Protein AF-A0A1V5YHX3-F1 (afdb_monomer_lite)

Radius of gyration: 16.82 Å; chains: 1; bounding box: 40×38×46 Å

pLDDT: mean 88.73, std 10.23, range [59.72, 98.69]

Foldseek 3Di:
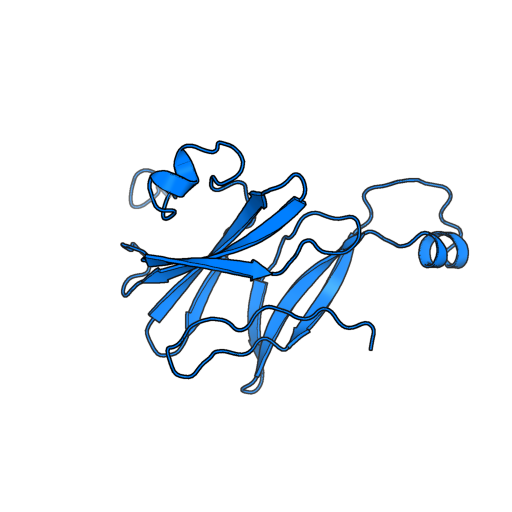DDDDPDDDDADFQDDPVQVVPVQRGFDAQWEWDDDPQKIKTKGWGQPPNAIFIWIWIANDPVDPTHTDGTQEGHAAQDHWHWYWDDDPNWIKTKTKYWQDPVNCVVVVNPDDDDDIDIDMDTWDADPVRHTHRDDDDDD

Secondary structure (DSSP, 8-state):
----SS-------S-HHHHTSGGGS--EEEEEEEETTEEEEEEEEEETTEEEEEEEEESSTT--EEEEEEEEPPPTTS----EEEEETTEEEEEEEEEPPHHHHHHTT----S--EEEEEEEE-B-TTSPBPPP-----

Structure (mmCIF, N/CA/C/O backbone):
data_AF-A0A1V5YHX3-F1
#
_entry.id   AF-A0A1V5YHX3-F1
#
loop_
_atom_site.group_PDB
_atom_site.id
_atom_site.type_symbol
_atom_site.label_atom_id
_atom_site.label_alt_id
_atom_site.label_comp_id
_atom_site.label_asym_id
_atom_site.label_entity_id
_atom_site.label_seq_id
_atom_site.pdbx_PDB_ins_code
_atom_site.Cartn_x
_atom_site.Cartn_y
_atom_site.Cartn_z
_atom_site.occupancy
_atom_site.B_iso_or_equiv
_atom_site.auth_seq_id
_atom_site.auth_comp_id
_atom_site.auth_asym_id
_atom_site.auth_atom_id
_atom_site.pdbx_PDB_model_num
ATOM 1 N N . MET A 1 1 ? -26.436 21.967 -6.948 1.00 69.75 1 MET A N 1
ATOM 2 C CA . MET A 1 1 ? -24.981 22.021 -6.697 1.00 69.75 1 MET A CA 1
ATOM 3 C C . MET A 1 1 ? -24.664 20.818 -5.828 1.00 69.75 1 MET A C 1
ATOM 5 O O . MET A 1 1 ? -25.369 20.633 -4.848 1.00 69.75 1 MET A O 1
ATOM 9 N N . VAL A 1 2 ? -23.742 19.946 -6.238 1.00 85.75 2 VAL A N 1
ATOM 10 C CA . VAL A 1 2 ? -23.305 18.823 -5.394 1.00 85.75 2 VAL A CA 1
ATOM 11 C C . VAL A 1 2 ? -22.119 19.328 -4.588 1.00 85.75 2 VAL A C 1
ATOM 13 O O . VAL A 1 2 ? -21.137 19.776 -5.175 1.00 85.75 2 VAL A O 1
ATOM 16 N N . GLU A 1 3 ? -22.242 19.313 -3.268 1.00 89.31 3 GLU A N 1
ATOM 17 C CA . GLU A 1 3 ? -21.160 19.648 -2.347 1.00 89.31 3 GLU A CA 1
ATOM 18 C C . GLU A 1 3 ? -20.708 18.402 -1.586 1.00 89.31 3 GLU A C 1
ATOM 20 O O . GLU A 1 3 ? -21.417 17.394 -1.525 1.00 89.31 3 GLU A O 1
ATOM 25 N N . LEU A 1 4 ? -19.498 18.456 -1.033 1.00 89.62 4 LEU A N 1
ATOM 26 C CA . LEU A 1 4 ? -19.030 17.410 -0.134 1.00 89.62 4 LEU A CA 1
ATOM 27 C C . LEU A 1 4 ? -19.831 17.477 1.169 1.00 89.62 4 LEU A C 1
ATOM 29 O O . LEU A 1 4 ? -20.072 18.561 1.692 1.00 89.62 4 LEU A O 1
ATOM 33 N N . ALA A 1 5 ? -20.171 16.313 1.726 1.00 88.81 5 ALA A N 1
ATOM 34 C CA . ALA A 1 5 ? -20.860 16.222 3.016 1.00 88.81 5 ALA A CA 1
ATOM 35 C C . ALA A 1 5 ? -20.042 16.816 4.182 1.00 88.81 5 ALA A C 1
ATOM 37 O O . ALA A 1 5 ? -20.589 17.112 5.240 1.00 88.81 5 ALA A O 1
ATOM 38 N N . GLU A 1 6 ? -18.731 16.988 3.997 1.00 90.38 6 GLU A N 1
ATOM 39 C CA . GLU A 1 6 ? -17.833 17.616 4.957 1.00 90.38 6 GLU A CA 1
ATOM 40 C C . GLU A 1 6 ? -16.586 18.195 4.278 1.00 90.38 6 GLU A C 1
ATOM 42 O O . GLU A 1 6 ? -16.285 17.913 3.115 1.00 90.38 6 GLU A O 1
ATOM 47 N N . ARG A 1 7 ? -15.817 18.991 5.028 1.00 90.88 7 ARG A N 1
ATOM 48 C CA . ARG A 1 7 ? -14.501 19.455 4.577 1.00 90.88 7 ARG A CA 1
ATOM 49 C C . ARG A 1 7 ? -13.518 18.277 4.508 1.00 90.88 7 ARG A C 1
ATOM 51 O O . ARG A 1 7 ? -13.501 17.472 5.440 1.00 90.88 7 ARG A O 1
ATOM 58 N N . PRO A 1 8 ? -12.648 18.210 3.483 1.00 86.69 8 PRO A N 1
ATOM 59 C CA . PRO A 1 8 ? -11.576 17.224 3.435 1.00 86.69 8 PRO A CA 1
ATOM 60 C C . PRO A 1 8 ? -10.714 17.266 4.698 1.00 86.69 8 PRO A C 1
ATOM 62 O O . PRO A 1 8 ? -10.335 18.340 5.174 1.00 86.69 8 PRO A O 1
ATOM 65 N N . ARG A 1 9 ? -10.395 16.087 5.232 1.00 80.31 9 ARG A N 1
ATOM 66 C CA . ARG A 1 9 ? -9.536 15.920 6.407 1.00 80.31 9 ARG A CA 1
ATOM 67 C C . ARG A 1 9 ? -8.169 15.381 5.978 1.00 80.31 9 ARG A C 1
ATOM 69 O O . ARG A 1 9 ? -8.119 14.543 5.078 1.00 80.31 9 ARG A O 1
ATOM 76 N N . PRO A 1 10 ? -7.064 15.823 6.602 1.00 76.69 10 PRO A N 1
ATOM 77 C CA . PRO A 1 10 ? -5.765 15.222 6.350 1.00 76.69 10 PRO A CA 1
ATOM 78 C C . PRO A 1 10 ? -5.774 13.764 6.816 1.00 76.69 10 PRO A C 1
ATOM 80 O O . PRO A 1 10 ? -6.222 13.451 7.921 1.00 76.69 10 PRO A O 1
ATOM 83 N N . ILE A 1 11 ? -5.264 12.880 5.967 1.00 72.62 11 ILE A N 1
ATOM 84 C CA . ILE A 1 11 ? -5.085 11.468 6.286 1.00 72.62 11 ILE A CA 1
ATOM 85 C C . ILE A 1 11 ? -3.700 11.297 6.897 1.00 72.62 11 ILE A C 1
ATOM 87 O O . ILE A 1 11 ? -2.692 11.509 6.226 1.00 72.62 11 ILE A O 1
ATOM 91 N N . ASP A 1 12 ? -3.647 10.930 8.177 1.00 72.50 12 ASP A N 1
ATOM 92 C CA . ASP A 1 12 ? -2.385 10.890 8.913 1.00 72.50 12 ASP A CA 1
ATOM 93 C C . ASP A 1 12 ? -2.427 9.900 10.092 1.00 72.50 12 ASP A C 1
ATOM 95 O O . ASP A 1 12 ? -2.438 10.280 11.267 1.00 72.50 12 ASP A O 1
ATOM 99 N N . TYR A 1 13 ? -2.496 8.608 9.761 1.00 78.56 13 TYR A N 1
ATOM 100 C CA . TYR A 1 13 ? -2.690 7.518 10.731 1.00 78.56 13 TYR A CA 1
ATOM 101 C C . TYR A 1 13 ? -1.396 6.937 11.312 1.00 78.56 13 TYR A C 1
ATOM 103 O O . TYR A 1 13 ? -1.446 6.207 12.297 1.00 78.56 13 TYR A O 1
ATOM 111 N N . ALA A 1 14 ? -0.236 7.255 10.735 1.00 77.00 14 ALA A N 1
ATOM 112 C CA . ALA A 1 14 ? 1.055 6.835 11.275 1.00 77.00 14 ALA A CA 1
ATOM 113 C C . ALA A 1 14 ? 1.259 7.355 12.718 1.00 77.00 14 ALA A C 1
ATOM 115 O O . ALA A 1 14 ? 0.751 8.420 13.056 1.00 77.00 14 ALA A O 1
ATOM 116 N N . PRO A 1 15 ? 2.008 6.677 13.602 1.00 75.62 15 PRO A N 1
ATOM 117 C CA . PRO A 1 15 ? 2.295 7.209 14.936 1.00 75.62 15 PRO A CA 1
ATOM 118 C C . PRO A 1 15 ? 3.256 8.419 14.877 1.00 75.62 15 PRO A C 1
ATOM 120 O O . PRO A 1 15 ? 4.027 8.551 13.924 1.00 75.62 15 PRO A O 1
ATOM 123 N N . PRO A 1 16 ? 3.290 9.307 15.894 1.00 78.19 16 PRO A N 1
ATOM 124 C CA . PRO A 1 16 ? 4.152 10.497 15.883 1.00 78.19 16 PRO A CA 1
ATOM 125 C C . PRO A 1 16 ? 5.643 10.216 15.643 1.00 78.19 16 PRO A C 1
ATOM 127 O O . PRO A 1 16 ? 6.323 11.033 15.026 1.00 78.19 16 PRO A O 1
ATOM 130 N N . SER A 1 17 ? 6.155 9.070 16.103 1.00 73.88 17 SER A N 1
ATOM 131 C CA . SER A 1 17 ? 7.537 8.629 15.858 1.00 73.88 17 SER A CA 1
ATOM 132 C C . SER A 1 17 ? 7.847 8.465 14.369 1.00 73.88 17 SER A C 1
ATOM 134 O O . SER A 1 17 ? 8.930 8.841 13.934 1.00 73.88 17 SER A O 1
ATOM 136 N N . VAL A 1 18 ? 6.877 7.978 13.596 1.00 71.06 18 VAL A N 1
ATOM 137 C CA . VAL A 1 18 ? 6.945 7.809 12.141 1.00 71.06 18 VAL A CA 1
ATOM 138 C C . VAL A 1 18 ? 6.815 9.172 11.451 1.00 71.06 18 VAL A C 1
ATOM 140 O O . VAL A 1 18 ? 7.641 9.523 10.621 1.00 71.06 18 VAL A O 1
ATOM 143 N N . LYS A 1 19 ? 5.871 10.027 11.869 1.00 68.50 19 LYS A N 1
ATOM 144 C CA . LYS A 1 19 ? 5.630 11.348 11.240 1.00 68.50 19 LYS A CA 1
ATOM 145 C C . LYS A 1 19 ? 6.768 12.368 11.377 1.00 68.50 19 LYS A C 1
ATOM 147 O O . LYS A 1 19 ? 6.815 13.338 10.603 1.00 68.50 19 LYS A O 1
ATOM 152 N N . LYS A 1 20 ? 7.624 12.216 12.400 1.00 69.56 20 LYS A N 1
ATOM 153 C CA . LYS A 1 20 ? 8.836 13.041 12.587 1.00 69.56 20 LYS A CA 1
ATOM 154 C C . LYS A 1 20 ? 9.772 12.914 11.390 1.00 69.56 20 LYS A C 1
ATOM 156 O O . LYS A 1 20 ? 10.424 13.886 11.019 1.00 69.56 20 LYS A O 1
ATOM 161 N N . ASP A 1 21 ? 9.773 11.743 10.771 1.00 68.56 21 ASP A N 1
ATOM 162 C CA . ASP A 1 21 ? 10.423 11.504 9.504 1.00 68.56 21 ASP A CA 1
ATOM 163 C C . ASP A 1 21 ? 9.475 11.918 8.367 1.00 68.56 21 ASP A C 1
ATOM 165 O O . ASP A 1 21 ? 8.430 11.305 8.137 1.00 68.56 21 ASP A O 1
ATOM 169 N N . LYS A 1 22 ? 9.813 13.001 7.654 1.00 63.47 22 LYS A N 1
ATOM 170 C CA . LYS A 1 22 ? 9.001 13.493 6.523 1.00 63.47 22 LYS A CA 1
ATOM 171 C C . LYS A 1 22 ? 8.822 12.427 5.440 1.00 63.47 22 LYS A C 1
ATOM 173 O O . LYS A 1 22 ? 7.836 12.484 4.713 1.00 63.47 22 LYS A O 1
ATOM 178 N N . THR A 1 23 ? 9.754 11.478 5.367 1.00 59.72 23 THR A N 1
ATOM 179 C CA . THR A 1 23 ? 9.764 10.372 4.410 1.00 59.72 23 THR A CA 1
ATOM 180 C C . THR A 1 23 ? 8.755 9.278 4.773 1.00 59.72 23 THR A C 1
ATOM 182 O O . THR A 1 23 ? 8.514 8.386 3.976 1.00 59.72 23 THR A O 1
ATOM 185 N N . GLN A 1 24 ? 8.115 9.356 5.948 1.00 65.75 24 GLN A N 1
ATOM 186 C CA . GLN A 1 24 ? 7.130 8.371 6.393 1.00 65.75 24 GLN A CA 1
ATOM 187 C C . GLN A 1 24 ? 5.699 8.934 6.518 1.00 65.75 24 GLN A C 1
ATOM 189 O O . GLN A 1 24 ? 4.864 8.359 7.224 1.00 65.75 24 GLN A O 1
ATOM 194 N N . ARG A 1 25 ? 5.370 10.012 5.800 1.00 73.38 25 ARG A N 1
ATOM 195 C CA . ARG A 1 25 ? 4.013 10.590 5.744 1.00 73.38 25 ARG A CA 1
ATOM 196 C C . ARG A 1 25 ? 3.188 10.008 4.599 1.00 73.38 25 ARG A C 1
ATOM 198 O O . ARG A 1 25 ? 3.729 9.474 3.643 1.00 73.38 25 ARG A O 1
ATOM 205 N N . PHE A 1 26 ? 1.866 10.143 4.670 1.00 83.62 26 PHE A N 1
ATOM 206 C CA . PHE A 1 26 ? 1.026 9.872 3.501 1.00 83.62 26 PHE A CA 1
ATOM 207 C C . PHE A 1 26 ? 1.559 10.633 2.271 1.00 83.62 26 PHE A C 1
ATOM 209 O O . PHE A 1 26 ? 1.786 11.842 2.362 1.00 83.62 26 PHE A O 1
ATOM 216 N N . LEU A 1 27 ? 1.757 9.921 1.155 1.00 86.75 27 LEU A N 1
ATOM 217 C CA . LEU A 1 27 ? 2.193 10.498 -0.116 1.00 86.75 27 LEU A CA 1
ATOM 218 C C . LEU A 1 27 ? 1.058 10.462 -1.148 1.00 86.75 27 LEU A C 1
ATOM 220 O O . LEU A 1 27 ? 0.573 11.512 -1.556 1.00 86.75 27 LEU A O 1
ATOM 224 N N . GLU A 1 28 ? 0.629 9.264 -1.554 1.00 91.12 28 GLU A N 1
ATOM 225 C CA . GLU A 1 28 ? -0.387 9.058 -2.597 1.00 91.12 28 GLU A CA 1
ATOM 226 C C . GLU A 1 28 ? -1.007 7.645 -2.531 1.00 91.12 28 GLU A C 1
ATOM 228 O O . GLU A 1 28 ? -0.830 6.925 -1.545 1.00 91.12 28 GLU A O 1
ATOM 233 N N . ALA A 1 29 ? -1.729 7.247 -3.588 1.00 94.50 29 ALA A N 1
ATOM 234 C CA . ALA A 1 29 ? -2.271 5.898 -3.789 1.00 94.50 29 ALA A CA 1
ATOM 235 C C . ALA A 1 29 ? -3.234 5.417 -2.687 1.00 94.50 29 ALA A C 1
ATOM 237 O O . ALA A 1 29 ? -3.192 4.264 -2.260 1.00 94.50 29 ALA A O 1
ATOM 238 N N . SER A 1 30 ? -4.108 6.308 -2.211 1.00 94.50 30 SER A N 1
ATOM 239 C CA . SER A 1 30 ? -5.172 5.965 -1.265 1.00 94.50 30 SER A CA 1
ATOM 240 C C . SER A 1 30 ? -6.042 4.822 -1.786 1.00 94.50 30 SER A C 1
ATOM 242 O O . SER A 1 30 ? -6.666 4.944 -2.840 1.00 94.50 30 SER A O 1
ATOM 244 N N . TYR A 1 31 ? -6.162 3.754 -1.002 1.00 97.38 31 TYR A N 1
ATOM 245 C CA . TYR A 1 31 ? -7.071 2.656 -1.294 1.00 97.38 31 TYR A CA 1
ATOM 246 C C . TYR A 1 31 ? -7.734 2.133 -0.020 1.00 97.38 31 TYR A C 1
ATOM 248 O O . TYR A 1 31 ? -7.056 1.784 0.950 1.00 97.38 31 TYR A O 1
ATOM 256 N N . MET A 1 32 ? -9.065 2.063 -0.037 1.00 97.50 32 MET A N 1
ATOM 257 C CA . MET A 1 32 ? -9.878 1.520 1.048 1.00 97.50 32 MET A CA 1
ATOM 258 C C . MET A 1 32 ? -10.468 0.179 0.622 1.00 97.50 32 MET A C 1
ATOM 260 O O . MET A 1 32 ? -11.105 0.097 -0.426 1.00 97.50 32 MET A O 1
ATOM 264 N N . HIS A 1 33 ? -10.327 -0.844 1.460 1.00 98.44 33 HIS A N 1
ATOM 265 C CA . HIS A 1 33 ? -11.091 -2.085 1.327 1.00 98.44 33 HIS A CA 1
ATOM 266 C C . HIS A 1 33 ? -11.637 -2.532 2.683 1.00 98.44 33 HIS A C 1
ATOM 268 O O . HIS A 1 33 ? -11.233 -2.029 3.733 1.00 98.44 33 HIS A O 1
ATOM 274 N N . LYS A 1 34 ? -12.591 -3.464 2.657 1.00 98.38 34 LYS A N 1
ATOM 275 C CA . LYS A 1 34 ? -13.186 -4.045 3.859 1.00 98.38 34 LYS A CA 1
ATOM 276 C C . LYS A 1 34 ? -12.872 -5.534 3.905 1.00 98.38 34 LYS A C 1
ATOM 278 O O . LYS A 1 34 ? -13.169 -6.238 2.947 1.00 98.38 34 LYS A O 1
ATOM 283 N N . TYR A 1 35 ? -12.318 -6.001 5.018 1.00 98.44 35 TYR A N 1
ATOM 284 C CA . TYR A 1 35 ? -12.018 -7.412 5.257 1.00 98.44 35 TYR A CA 1
ATOM 285 C C . TYR A 1 35 ? -12.464 -7.789 6.671 1.00 98.44 35 TYR A C 1
ATOM 287 O O . TYR A 1 35 ? -12.230 -7.045 7.621 1.00 98.44 35 TYR A O 1
ATOM 295 N N . ASN A 1 36 ? -13.187 -8.905 6.793 1.00 97.12 36 ASN A N 1
ATOM 296 C CA . ASN A 1 36 ? -13.729 -9.423 8.055 1.00 97.12 36 ASN A CA 1
ATOM 297 C C . ASN A 1 36 ? -14.387 -8.351 8.960 1.00 97.12 36 ASN A C 1
ATOM 299 O O . ASN A 1 36 ? -14.103 -8.229 10.149 1.00 97.12 36 ASN A O 1
ATOM 303 N N . GLY A 1 37 ? -15.231 -7.499 8.367 1.00 97.75 37 GLY A N 1
ATOM 304 C CA . GLY A 1 37 ? -15.944 -6.439 9.088 1.00 97.75 37 GLY A CA 1
ATOM 305 C C . GLY A 1 37 ? -15.141 -5.160 9.369 1.00 97.75 37 GLY A C 1
ATOM 306 O O . GLY A 1 37 ? -15.764 -4.136 9.645 1.00 97.75 37 GLY A O 1
ATOM 307 N N . LYS A 1 38 ? -13.811 -5.176 9.224 1.00 98.50 38 LYS A N 1
ATOM 308 C CA . LYS A 1 38 ? -12.910 -4.037 9.466 1.00 98.50 38 LYS A CA 1
ATOM 309 C C . LYS A 1 38 ? -12.576 -3.286 8.176 1.00 98.50 38 LYS A C 1
ATOM 311 O O . LYS A 1 38 ? -12.604 -3.857 7.086 1.00 98.50 38 LYS A O 1
ATOM 316 N N . TYR A 1 39 ? -12.239 -2.007 8.306 1.00 98.44 39 TYR A N 1
ATOM 317 C CA . TYR A 1 39 ? -11.810 -1.139 7.210 1.00 98.44 39 TYR A CA 1
ATOM 318 C C . TYR A 1 39 ? -10.289 -1.045 7.173 1.00 98.44 39 TYR A C 1
ATOM 320 O O . TYR A 1 39 ? -9.654 -0.779 8.191 1.00 98.44 39 TYR A O 1
ATOM 328 N N . TYR A 1 40 ? -9.722 -1.221 5.988 1.00 98.19 40 TYR A N 1
ATOM 329 C CA . TYR A 1 40 ? -8.291 -1.199 5.740 1.00 98.19 40 TYR A CA 1
ATOM 330 C C . TYR A 1 40 ? -7.983 -0.044 4.806 1.00 98.19 40 TYR A C 1
ATOM 332 O O . TYR A 1 40 ? -8.331 -0.070 3.622 1.00 98.19 40 TYR A O 1
ATOM 340 N N . TYR A 1 41 ? -7.311 0.962 5.348 1.00 96.06 41 TYR A N 1
ATOM 341 C CA . TYR A 1 41 ? -6.817 2.084 4.578 1.00 96.06 41 TYR A CA 1
ATOM 342 C C . TYR A 1 41 ? -5.349 1.854 4.239 1.00 96.06 41 TYR A C 1
ATOM 344 O O . TYR A 1 41 ? -4.505 1.768 5.130 1.00 96.06 41 TYR A O 1
ATOM 352 N N . SER A 1 42 ? -5.048 1.768 2.950 1.00 95.88 42 SER A N 1
ATOM 353 C CA . SER A 1 42 ? -3.703 1.540 2.426 1.00 95.88 42 SER A CA 1
ATOM 354 C C . SER A 1 42 ? -3.267 2.685 1.521 1.00 95.88 42 SER A C 1
ATOM 356 O O . SER A 1 42 ? -4.101 3.365 0.924 1.00 95.88 42 SER A O 1
ATOM 358 N N . TYR A 1 43 ? -1.965 2.943 1.486 1.00 93.50 43 TYR A N 1
ATOM 359 C CA . TYR A 1 43 ? -1.386 4.096 0.808 1.00 93.50 43 TYR A CA 1
ATOM 360 C C . TYR A 1 43 ? 0.101 3.882 0.527 1.00 93.50 43 TYR A C 1
ATOM 362 O O . TYR A 1 43 ? 0.736 3.003 1.114 1.00 93.50 43 TYR A O 1
ATOM 370 N N . THR A 1 44 ? 0.665 4.734 -0.321 1.00 91.88 44 THR A N 1
ATOM 371 C CA . THR A 1 44 ? 2.100 4.746 -0.608 1.00 91.88 44 THR A CA 1
ATOM 372 C C . THR A 1 44 ? 2.809 5.815 0.198 1.00 91.88 44 THR A C 1
ATOM 374 O O . THR A 1 44 ? 2.273 6.889 0.483 1.00 91.88 44 THR A O 1
ATOM 377 N N . ASN A 1 45 ? 4.041 5.499 0.565 1.00 85.56 45 ASN A N 1
ATOM 378 C CA . ASN A 1 45 ? 4.934 6.339 1.338 1.00 85.56 45 ASN A CA 1
ATOM 379 C C . ASN A 1 45 ? 6.372 6.152 0.832 1.00 85.56 45 ASN A C 1
ATOM 381 O O . ASN A 1 45 ? 6.649 5.171 0.143 1.00 85.56 45 ASN A O 1
ATOM 385 N N . TYR A 1 46 ? 7.288 7.058 1.169 1.00 79.50 46 TYR A N 1
ATOM 386 C CA . TYR A 1 46 ? 8.652 7.067 0.632 1.00 79.50 46 TYR A CA 1
ATOM 387 C C . TYR A 1 46 ? 9.697 6.793 1.717 1.00 79.50 46 TYR A C 1
ATOM 389 O O . TYR A 1 46 ? 10.412 7.694 2.121 1.00 79.50 46 TYR A O 1
ATOM 397 N N . LYS A 1 47 ? 9.812 5.564 2.220 1.00 70.50 47 LYS A N 1
ATOM 398 C CA . LYS A 1 47 ? 10.733 5.245 3.325 1.00 70.50 47 LYS A CA 1
ATOM 399 C C . LYS A 1 47 ? 12.085 4.762 2.791 1.00 70.50 47 LYS A C 1
ATOM 401 O O . LYS A 1 47 ? 12.121 3.965 1.867 1.00 70.50 47 LYS A O 1
ATOM 406 N N . ASN A 1 48 ? 13.198 5.183 3.402 1.00 67.31 48 ASN A N 1
ATOM 407 C CA . ASN A 1 48 ? 14.560 4.741 3.037 1.00 67.31 48 ASN A CA 1
ATOM 408 C C . ASN A 1 48 ? 14.931 4.951 1.551 1.00 67.31 48 ASN A C 1
ATOM 410 O O . ASN A 1 48 ? 15.685 4.167 0.989 1.00 67.31 48 ASN A O 1
ATOM 414 N N . ASN A 1 49 ? 14.423 6.014 0.925 1.00 66.06 49 ASN A N 1
ATOM 415 C CA . ASN A 1 49 ? 14.539 6.270 -0.515 1.00 66.06 49 ASN A CA 1
ATOM 416 C C . ASN A 1 49 ? 13.799 5.281 -1.438 1.00 66.06 49 ASN A C 1
ATOM 418 O O . ASN A 1 49 ? 14.106 5.196 -2.625 1.00 66.06 49 ASN A 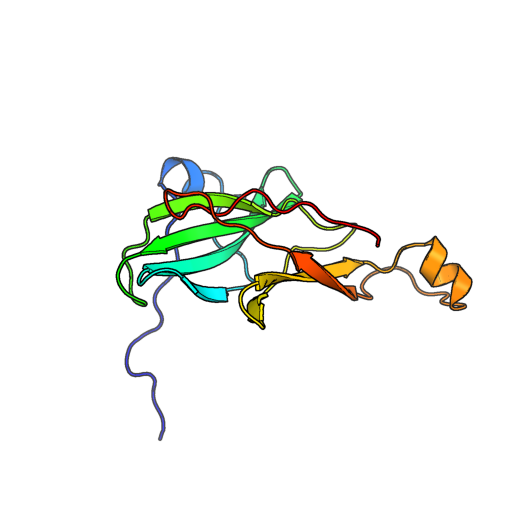O 1
ATOM 422 N N . GLU A 1 50 ? 12.799 4.567 -0.919 1.00 77.81 50 GLU A N 1
ATOM 423 C CA . GLU A 1 50 ? 11.987 3.620 -1.682 1.00 77.81 50 GLU A CA 1
ATOM 424 C C . GLU A 1 50 ? 10.483 3.859 -1.473 1.00 77.81 50 GLU A C 1
ATOM 426 O O . GLU A 1 50 ? 10.019 4.158 -0.369 1.00 77.81 50 GLU A O 1
ATOM 431 N N . HIS A 1 51 ? 9.692 3.699 -2.536 1.00 82.12 51 HIS A N 1
ATOM 432 C CA . HIS A 1 51 ? 8.235 3.827 -2.479 1.00 82.12 51 HIS A CA 1
ATOM 433 C C . HIS A 1 51 ? 7.592 2.514 -2.027 1.00 82.12 51 HIS A C 1
ATOM 435 O O . HIS A 1 51 ? 7.470 1.585 -2.816 1.00 82.12 51 HIS A O 1
ATOM 441 N N . GLN A 1 52 ? 7.142 2.440 -0.779 1.00 90.19 52 GLN A N 1
ATOM 442 C CA . GLN A 1 52 ? 6.565 1.229 -0.185 1.00 90.19 52 GLN A CA 1
ATOM 443 C C . GLN A 1 52 ? 5.076 1.419 0.134 1.00 90.19 52 GLN A C 1
ATOM 445 O O . GLN A 1 52 ? 4.612 2.541 0.363 1.00 90.19 52 GLN A O 1
ATOM 450 N N . GLY A 1 53 ? 4.333 0.312 0.178 1.00 93.75 53 GLY A N 1
ATOM 451 C CA . GLY A 1 53 ? 2.927 0.284 0.572 1.00 93.75 53 GLY A CA 1
ATOM 452 C C . GLY A 1 53 ? 2.759 0.120 2.080 1.00 93.75 53 GLY A C 1
ATOM 453 O O . GLY A 1 53 ? 3.299 -0.812 2.676 1.00 93.75 53 GLY A O 1
ATOM 454 N N . PHE A 1 54 ? 1.972 1.005 2.687 1.00 93.56 54 PHE A N 1
ATOM 455 C CA . PHE A 1 54 ? 1.629 1.017 4.108 1.00 93.56 54 PHE A CA 1
ATO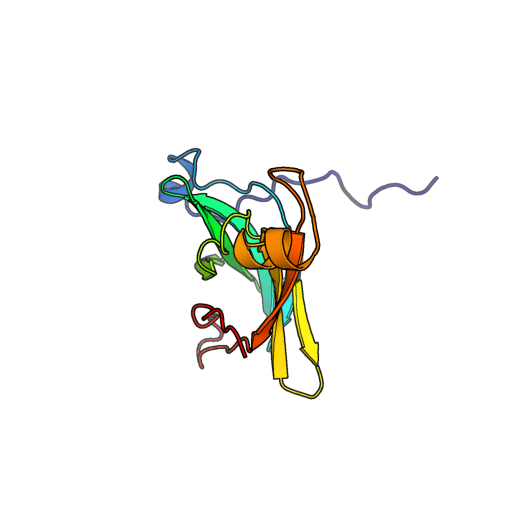M 456 C C . PHE A 1 54 ? 0.125 0.893 4.306 1.00 93.56 54 PHE A C 1
ATOM 458 O O . PHE A 1 54 ? -0.657 1.217 3.410 1.00 93.56 54 PHE A O 1
ATOM 465 N N . TYR A 1 55 ? -0.289 0.450 5.491 1.00 95.38 55 TYR A N 1
ATOM 466 C CA . TYR A 1 55 ? -1.706 0.321 5.802 1.00 95.38 55 TYR A CA 1
ATOM 467 C C . TYR A 1 55 ? -2.040 0.531 7.280 1.00 95.38 55 TYR A C 1
ATOM 469 O O . TYR A 1 55 ? -1.181 0.507 8.168 1.00 95.38 55 TYR A O 1
ATOM 477 N N . ALA A 1 56 ? -3.324 0.769 7.524 1.00 94.94 56 ALA A N 1
ATOM 478 C CA . ALA A 1 56 ? -3.914 0.939 8.838 1.00 94.94 56 ALA A CA 1
ATOM 479 C C . ALA A 1 56 ? -5.321 0.316 8.874 1.00 94.94 56 ALA A C 1
ATOM 481 O O . ALA A 1 56 ? -6.008 0.279 7.850 1.00 94.94 56 ALA A O 1
ATOM 482 N N . ILE A 1 57 ? -5.746 -0.161 10.045 1.00 97.38 57 ILE A N 1
ATOM 483 C CA . ILE A 1 57 ? -7.016 -0.880 10.247 1.00 97.38 57 ILE A CA 1
ATOM 484 C C . ILE A 1 57 ? -7.921 -0.081 11.187 1.00 97.38 57 ILE A C 1
ATOM 486 O O . ILE A 1 57 ? -7.454 0.439 12.196 1.00 97.38 57 ILE A O 1
ATOM 490 N N . GLY A 1 58 ? -9.213 0.013 10.880 1.00 96.81 58 GLY A N 1
ATOM 491 C CA . GLY A 1 58 ? -10.201 0.699 11.712 1.00 96.81 58 GLY A CA 1
ATOM 492 C C . GLY A 1 58 ? -11.573 0.026 11.699 1.00 96.81 58 GLY A C 1
ATOM 493 O O . GLY A 1 58 ? -11.887 -0.798 10.841 1.00 96.81 58 GLY A O 1
ATOM 494 N N . ASP A 1 59 ? -12.412 0.405 12.659 1.00 97.56 59 ASP A N 1
ATOM 495 C CA . ASP A 1 59 ? -13.796 -0.079 12.792 1.00 97.56 59 ASP A CA 1
ATOM 496 C C . ASP A 1 59 ? -14.814 0.717 11.964 1.00 97.56 59 ASP A C 1
ATOM 498 O O . ASP A 1 59 ? -15.957 0.303 11.778 1.00 97.56 59 ASP A O 1
ATOM 502 N N . SER A 1 60 ? -14.394 1.863 11.437 1.00 95.44 60 SER A N 1
ATOM 503 C CA . SER A 1 60 ? -15.223 2.802 10.690 1.00 95.44 60 SER A CA 1
ATOM 504 C C . SER A 1 60 ? -14.470 3.281 9.452 1.00 95.44 60 SER A C 1
ATOM 506 O O . SER A 1 60 ? -13.254 3.477 9.532 1.00 95.44 60 SER A O 1
ATOM 508 N N . PRO A 1 61 ? -15.157 3.558 8.326 1.00 92.50 61 PRO A N 1
ATOM 509 C CA . PRO A 1 61 ? -14.510 4.166 7.165 1.00 92.50 61 PRO A CA 1
ATOM 510 C C . PRO A 1 61 ? -13.966 5.574 7.474 1.00 92.50 61 PRO A C 1
ATOM 512 O O . PRO A 1 61 ? -13.108 6.066 6.749 1.00 92.50 61 PRO A O 1
ATOM 515 N N . TYR A 1 62 ? -14.426 6.202 8.564 1.00 90.25 62 TYR A N 1
ATOM 516 C CA . TYR A 1 62 ? -13.942 7.495 9.060 1.00 90.25 62 TYR A CA 1
ATOM 517 C C . TYR A 1 62 ? -12.783 7.387 10.065 1.00 90.25 62 TYR A C 1
ATOM 519 O O . TYR A 1 62 ? -12.252 8.410 10.502 1.00 90.25 62 TYR A O 1
ATOM 527 N N . GLY A 1 63 ? -12.384 6.171 10.440 1.00 88.88 63 GLY A N 1
ATOM 528 C CA . GLY A 1 63 ? -11.404 5.925 11.490 1.00 88.88 63 GLY A CA 1
ATOM 529 C C . GLY A 1 63 ? -11.963 6.085 12.917 1.00 88.88 63 GLY A C 1
ATOM 530 O O . GLY A 1 63 ? -13.183 6.124 13.100 1.00 88.88 63 GLY A O 1
ATOM 531 N N . PRO A 1 64 ? -11.086 6.171 13.937 1.00 90.56 64 PRO A N 1
ATOM 532 C CA . PRO A 1 64 ? -9.625 6.193 13.820 1.00 90.56 64 PRO A CA 1
ATOM 533 C C . PRO A 1 64 ? -9.069 4.884 13.244 1.00 90.56 64 PRO A C 1
ATOM 535 O O . PRO A 1 64 ? -9.681 3.828 13.385 1.00 90.56 64 PRO A O 1
ATOM 538 N N . PHE A 1 65 ? -7.915 4.972 12.584 1.00 92.00 65 PHE A N 1
ATOM 539 C CA . PHE A 1 65 ? -7.196 3.804 12.083 1.00 92.00 65 PHE A CA 1
ATOM 540 C C . PHE A 1 65 ? -5.933 3.572 12.910 1.00 92.00 65 PHE A C 1
ATOM 542 O O . PHE A 1 65 ? -5.191 4.509 13.207 1.00 92.00 65 PHE A O 1
ATOM 549 N N . GLU A 1 66 ? -5.679 2.313 13.241 1.00 92.94 66 GLU A N 1
ATOM 550 C CA . GLU A 1 66 ? -4.452 1.839 13.863 1.00 92.94 66 GLU A CA 1
ATOM 551 C C . GLU A 1 66 ? -3.451 1.437 12.773 1.00 92.94 66 GLU A C 1
ATOM 553 O O . GLU A 1 66 ? -3.715 0.543 11.968 1.00 92.94 66 GLU A O 1
ATOM 558 N N . TRP A 1 67 ? -2.302 2.108 12.722 1.00 92.19 67 TRP A N 1
ATOM 559 C CA . TRP A 1 67 ? -1.272 1.856 11.715 1.00 92.19 67 TRP A CA 1
ATOM 560 C C . TRP A 1 67 ? -0.549 0.529 11.948 1.00 92.19 67 TRP A C 1
ATOM 562 O O . TRP A 1 67 ? -0.065 0.270 13.048 1.00 92.19 67 TRP A O 1
ATOM 572 N N . LYS A 1 68 ? -0.430 -0.287 10.896 1.00 93.88 68 LYS A N 1
ATOM 573 C CA . LYS A 1 68 ? 0.154 -1.636 10.962 1.00 93.88 68 LYS A CA 1
ATOM 574 C C . LYS A 1 68 ? 1.501 -1.768 10.250 1.00 93.88 68 LYS A C 1
ATOM 576 O O . LYS A 1 68 ? 2.114 -2.827 10.291 1.00 93.88 68 LYS A O 1
ATOM 581 N N . GLY A 1 69 ? 1.995 -0.691 9.645 1.00 90.88 69 GLY A N 1
ATOM 582 C CA . GLY A 1 69 ? 3.301 -0.677 8.993 1.00 90.88 69 GLY A CA 1
ATOM 583 C C . GLY A 1 69 ? 3.245 -0.958 7.499 1.00 90.88 69 GLY A C 1
ATOM 584 O O . GLY A 1 69 ? 2.222 -0.739 6.846 1.00 90.88 69 GLY A O 1
ATOM 585 N N . ALA A 1 70 ? 4.393 -1.354 6.953 1.00 92.06 70 ALA A N 1
ATOM 586 C CA . ALA A 1 70 ? 4.535 -1.682 5.542 1.00 92.06 70 ALA A CA 1
ATOM 587 C C . ALA A 1 70 ? 4.012 -3.097 5.277 1.00 92.06 70 ALA A C 1
ATOM 589 O O . ALA A 1 70 ? 4.279 -4.008 6.056 1.00 92.06 70 ALA A O 1
ATOM 590 N N . PHE A 1 71 ? 3.308 -3.277 4.164 1.00 96.06 71 PHE A N 1
ATOM 591 C CA . PHE A 1 71 ? 2.869 -4.592 3.686 1.00 96.06 71 PHE A CA 1
ATOM 592 C C . PHE A 1 71 ? 3.349 -4.888 2.264 1.00 96.06 71 PHE A C 1
ATOM 594 O O . PHE A 1 71 ? 3.317 -6.040 1.854 1.00 96.06 71 PHE A O 1
ATOM 601 N N . ALA A 1 72 ? 3.802 -3.881 1.511 1.00 96.12 72 ALA A N 1
ATOM 602 C CA . ALA A 1 72 ? 4.308 -4.068 0.158 1.00 96.12 72 ALA A CA 1
ATOM 603 C C . ALA A 1 72 ? 5.678 -3.390 -0.008 1.00 96.12 72 ALA A C 1
ATOM 605 O O . ALA A 1 72 ? 5.789 -2.185 0.252 1.00 96.12 72 ALA A O 1
ATOM 606 N N . PRO A 1 73 ? 6.722 -4.127 -0.431 1.00 94.19 73 PRO A N 1
ATOM 607 C CA . PRO A 1 73 ? 8.007 -3.528 -0.779 1.00 94.19 73 PRO A CA 1
ATOM 608 C C . PRO A 1 73 ? 7.892 -2.686 -2.058 1.00 94.19 73 PRO A C 1
ATOM 610 O O . PRO A 1 73 ? 6.893 -2.759 -2.776 1.00 94.19 73 PRO A O 1
ATOM 613 N N . CYS A 1 74 ? 8.913 -1.884 -2.364 1.00 92.38 74 CYS A N 1
ATOM 614 C CA . CYS A 1 74 ? 8.922 -1.091 -3.593 1.00 92.38 74 CYS A CA 1
ATOM 615 C C . CYS A 1 74 ? 8.908 -2.008 -4.827 1.00 92.38 74 CYS A C 1
ATOM 617 O O . CYS A 1 74 ? 9.741 -2.915 -4.905 1.00 92.38 74 CYS A O 1
ATOM 619 N N . PRO A 1 75 ? 7.969 -1.825 -5.773 1.00 92.62 75 PRO A N 1
ATOM 620 C CA . PRO A 1 75 ? 7.945 -2.617 -6.993 1.00 92.62 75 PRO A CA 1
ATOM 621 C C . PRO A 1 75 ? 9.113 -2.242 -7.915 1.00 92.62 75 PRO A C 1
ATOM 623 O O . PRO A 1 75 ? 9.727 -1.180 -7.788 1.00 92.62 75 PRO A O 1
ATOM 626 N N . GLU A 1 76 ? 9.428 -3.127 -8.862 1.00 89.69 76 GLU A N 1
ATOM 627 C CA . GLU A 1 76 ? 10.587 -2.974 -9.743 1.00 89.69 76 GLU A CA 1
ATOM 628 C C . GLU A 1 76 ? 10.512 -1.674 -10.563 1.00 89.69 76 GLU A C 1
ATOM 630 O O . GLU A 1 76 ? 9.658 -1.501 -11.438 1.00 89.69 76 GLU A O 1
ATOM 635 N N . GLY A 1 77 ? 11.426 -0.746 -10.264 1.00 87.12 77 GLY A N 1
ATOM 636 C CA . GLY A 1 77 ? 11.642 0.486 -11.021 1.00 87.12 77 GLY A CA 1
ATOM 637 C C . GLY A 1 77 ? 10.490 1.497 -11.007 1.00 87.12 77 GLY A C 1
ATOM 638 O O . GLY A 1 77 ? 10.520 2.421 -11.825 1.00 87.12 77 GLY A O 1
ATOM 639 N N . ALA A 1 78 ? 9.482 1.332 -10.144 1.00 88.38 78 ALA A N 1
ATOM 640 C CA . ALA A 1 78 ? 8.309 2.202 -10.070 1.00 88.38 78 ALA A CA 1
ATOM 641 C C . ALA A 1 78 ? 7.870 2.463 -8.624 1.00 88.38 78 ALA A C 1
ATOM 643 O O . ALA A 1 78 ? 8.217 1.727 -7.704 1.00 88.38 78 ALA A O 1
ATOM 644 N N . GLN A 1 79 ? 7.070 3.509 -8.430 1.00 89.94 79 GLN A N 1
ATOM 645 C CA . GLN A 1 79 ? 6.373 3.719 -7.172 1.00 89.94 79 GLN A CA 1
ATOM 646 C C . GLN A 1 79 ? 5.308 2.644 -6.936 1.00 89.94 79 GLN A C 1
ATOM 648 O O . GLN A 1 79 ? 4.710 2.119 -7.874 1.00 89.94 79 GLN A O 1
ATOM 653 N N . PHE A 1 80 ? 5.019 2.341 -5.675 1.00 94.25 80 PHE A N 1
ATOM 654 C CA . PHE A 1 80 ? 3.863 1.516 -5.358 1.00 94.25 80 PHE A CA 1
ATOM 655 C C . PHE A 1 80 ? 2.574 2.311 -5.623 1.00 94.25 80 PHE A C 1
ATOM 657 O O . PHE A 1 80 ? 2.407 3.425 -5.134 1.00 94.25 80 PHE A O 1
ATOM 664 N N . HIS A 1 81 ? 1.657 1.763 -6.410 1.00 96.00 81 HIS A N 1
ATOM 665 C CA . HIS A 1 81 ? 0.295 2.272 -6.559 1.00 96.00 81 HIS A CA 1
ATOM 666 C C . HIS A 1 81 ? -0.598 1.076 -6.827 1.00 96.00 81 HIS A C 1
ATOM 668 O O . HIS A 1 81 ? -0.302 0.289 -7.730 1.00 96.00 81 HIS A O 1
ATOM 674 N N . HIS A 1 82 ? -1.666 0.924 -6.054 1.00 98.19 82 HIS A N 1
ATOM 675 C CA . HIS A 1 82 ? -2.296 -0.381 -5.934 1.00 98.19 82 HIS A CA 1
ATOM 676 C C . HIS A 1 82 ? -3.810 -0.336 -5.750 1.00 98.19 82 HIS A C 1
ATOM 678 O O . HIS A 1 82 ? -4.423 0.710 -5.534 1.00 98.19 82 HIS A O 1
ATOM 684 N N . SER A 1 83 ? -4.400 -1.524 -5.834 1.00 98.56 83 SER A N 1
ATOM 685 C CA . SER A 1 83 ? -5.744 -1.834 -5.359 1.00 98.56 83 SER A CA 1
ATOM 686 C C . SER A 1 83 ? -5.764 -3.240 -4.765 1.00 98.56 83 SER A C 1
ATOM 688 O O . SER A 1 83 ? -5.069 -4.129 -5.257 1.00 98.56 83 SER A O 1
ATOM 690 N N . LEU A 1 84 ? -6.537 -3.430 -3.696 1.00 98.62 84 LEU A N 1
ATOM 691 C CA . LEU A 1 84 ? -6.668 -4.702 -2.983 1.00 98.62 84 LEU A CA 1
ATOM 692 C C . LEU A 1 84 ? -8.090 -5.223 -3.172 1.00 98.62 84 LEU A C 1
ATOM 694 O O . LEU A 1 84 ? -9.041 -4.617 -2.679 1.00 98.62 84 LEU A O 1
ATOM 698 N N . VAL A 1 85 ? -8.242 -6.310 -3.922 1.00 98.38 85 VAL A N 1
ATOM 699 C CA . VAL A 1 85 ? -9.551 -6.766 -4.405 1.00 98.38 85 VAL A CA 1
ATOM 700 C C . VAL A 1 85 ? -9.730 -8.249 -4.128 1.00 98.38 85 VAL A C 1
ATOM 702 O O . VAL A 1 85 ? -8.857 -9.057 -4.438 1.00 98.38 85 VAL A O 1
ATOM 705 N N . GLU A 1 86 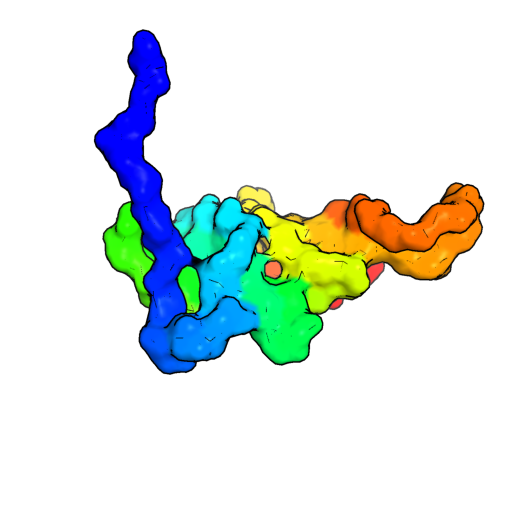? -10.892 -8.609 -3.591 1.00 98.44 86 GLU A N 1
ATOM 706 C CA . GLU A 1 86 ? -11.327 -9.997 -3.515 1.00 98.44 86 GLU A CA 1
ATOM 707 C C . GLU A 1 86 ? -11.990 -10.419 -4.829 1.00 98.44 86 GLU A C 1
ATOM 709 O O . GLU A 1 86 ? -12.921 -9.777 -5.321 1.00 98.44 86 GLU A O 1
ATOM 714 N N . PHE A 1 87 ? -11.545 -11.540 -5.384 1.00 98.25 87 PHE A N 1
ATOM 715 C CA . PHE A 1 87 ? -12.168 -12.167 -6.536 1.00 98.25 87 PHE A CA 1
ATOM 716 C C . PHE A 1 87 ? -12.234 -13.680 -6.341 1.00 98.25 87 PHE A C 1
ATOM 718 O O . PHE A 1 87 ? -11.215 -14.343 -6.148 1.00 98.25 87 PHE A O 1
ATOM 725 N N . LYS A 1 88 ? -13.452 -14.236 -6.411 1.00 97.94 88 LYS A N 1
ATOM 726 C CA . LYS A 1 88 ? -13.725 -15.675 -6.235 1.00 97.94 88 LYS A CA 1
ATOM 727 C C . LYS A 1 88 ? -13.131 -16.260 -4.938 1.00 97.94 88 LYS A C 1
ATOM 729 O O . LYS A 1 88 ? -12.566 -17.349 -4.958 1.00 97.94 88 LYS A O 1
ATOM 734 N N . GLY A 1 89 ? -13.259 -15.537 -3.822 1.00 97.50 89 GLY A N 1
ATOM 735 C CA . GLY A 1 89 ? -12.790 -15.985 -2.503 1.00 97.50 89 GLY A CA 1
ATOM 736 C C . GLY A 1 89 ? -11.274 -15.901 -2.295 1.00 97.50 89 GLY A C 1
ATOM 737 O O . GLY A 1 89 ? -10.744 -16.514 -1.372 1.00 97.50 89 GLY A O 1
ATOM 738 N N . GLN A 1 90 ? -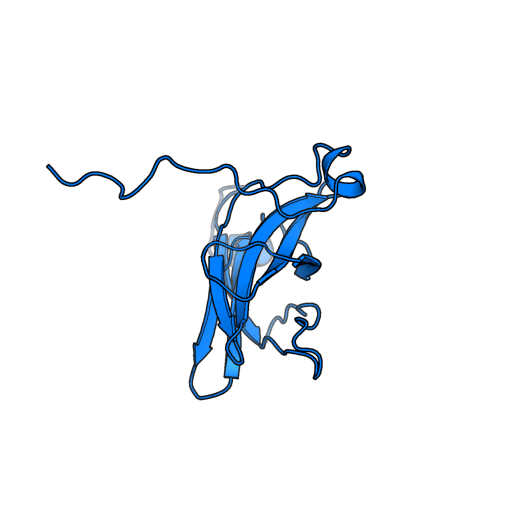10.554 -15.186 -3.163 1.00 98.31 90 GLN A N 1
ATOM 739 C CA . GLN A 1 90 ? -9.119 -14.945 -3.043 1.00 98.31 90 GLN A CA 1
ATOM 740 C C . GLN A 1 90 ? -8.836 -13.453 -3.164 1.00 98.31 90 GLN A C 1
ATOM 742 O O . GLN A 1 90 ? -9.408 -12.781 -4.021 1.00 98.31 90 GLN A O 1
ATOM 747 N N . TRP A 1 91 ? -7.941 -12.947 -2.322 1.00 98.69 91 TRP A N 1
ATOM 748 C CA . TRP A 1 91 ? -7.519 -11.557 -2.367 1.00 98.69 91 TRP A CA 1
ATOM 749 C C . TRP A 1 91 ? -6.318 -11.382 -3.285 1.00 98.69 91 TRP A C 1
ATOM 751 O O . TRP A 1 91 ? -5.427 -12.226 -3.354 1.00 98.69 91 TRP A O 1
ATOM 761 N N . TYR A 1 92 ? -6.297 -10.255 -3.984 1.00 98.62 92 TYR A N 1
ATOM 762 C CA . TYR A 1 92 ? -5.231 -9.887 -4.898 1.00 98.62 92 TYR A CA 1
ATOM 763 C C . TYR A 1 92 ? -4.796 -8.455 -4.634 1.00 98.62 92 TYR A C 1
ATOM 765 O O . TYR A 1 92 ? -5.627 -7.568 -4.426 1.00 98.62 92 TYR A O 1
ATOM 773 N N . CYS A 1 93 ? -3.489 -8.228 -4.688 1.00 98.62 93 CYS A N 1
ATOM 774 C CA . CYS A 1 93 ? -2.921 -6.902 -4.834 1.00 98.62 93 CYS A CA 1
ATOM 775 C C . CYS A 1 93 ? -2.656 -6.668 -6.318 1.00 98.62 93 CYS A C 1
ATOM 777 O O . CYS A 1 93 ? -1.762 -7.291 -6.882 1.00 98.62 93 CYS A O 1
ATOM 779 N N . PHE A 1 94 ? -3.418 -5.775 -6.943 1.00 98.50 94 PHE A N 1
ATOM 780 C CA . PHE A 1 94 ? -3.092 -5.252 -8.267 1.00 98.50 94 PHE A CA 1
ATOM 781 C C . PHE A 1 94 ? -2.203 -4.028 -8.093 1.00 98.50 94 PHE A C 1
ATOM 783 O O . PHE A 1 94 ? -2.544 -3.135 -7.319 1.00 98.50 94 PHE A O 1
ATOM 790 N N . TYR A 1 95 ? -1.095 -3.966 -8.819 1.00 97.62 95 TYR A N 1
ATOM 791 C CA . TYR A 1 95 ? -0.107 -2.893 -8.724 1.00 97.62 95 TYR A CA 1
ATOM 792 C C . TYR A 1 95 ? 0.562 -2.657 -10.084 1.00 97.62 95 TYR A C 1
ATOM 794 O O . TYR A 1 95 ? 0.117 -3.196 -11.100 1.00 97.62 95 TYR A O 1
ATOM 802 N N . HIS A 1 96 ? 1.606 -1.827 -10.134 1.00 95.19 96 HIS A N 1
ATOM 803 C CA . HIS A 1 96 ? 2.403 -1.669 -11.344 1.00 95.19 96 HIS A CA 1
ATOM 804 C C . HIS A 1 96 ? 3.909 -1.772 -11.109 1.00 95.19 96 HIS A C 1
ATOM 806 O O . HIS A 1 96 ? 4.409 -1.405 -10.049 1.00 95.19 96 HIS A O 1
ATOM 812 N N . ILE A 1 97 ? 4.620 -2.207 -12.146 1.00 92.56 97 ILE A N 1
ATOM 813 C CA . ILE A 1 97 ? 6.083 -2.138 -12.263 1.00 92.56 97 ILE A CA 1
ATOM 814 C C . ILE A 1 97 ? 6.466 -1.221 -13.425 1.00 92.56 97 ILE A C 1
ATOM 816 O O . ILE A 1 97 ? 5.626 -0.865 -14.258 1.00 92.56 97 ILE A O 1
ATOM 820 N N . ASN A 1 98 ? 7.737 -0.849 -13.513 1.00 89.69 98 ASN A N 1
ATOM 821 C CA . ASN A 1 98 ? 8.278 -0.199 -14.701 1.00 89.69 98 ASN A CA 1
ATOM 822 C C . ASN A 1 98 ? 8.562 -1.235 -15.796 1.00 89.69 98 ASN A C 1
ATOM 824 O O . ASN A 1 98 ? 8.817 -2.407 -15.529 1.00 89.69 98 ASN A O 1
ATOM 828 N N . THR A 1 99 ? 8.527 -0.800 -17.051 1.00 86.50 99 THR A N 1
ATOM 829 C CA . THR A 1 99 ? 8.876 -1.662 -18.183 1.00 86.50 99 THR A CA 1
ATOM 830 C C . THR A 1 99 ? 10.368 -1.981 -18.118 1.00 86.50 99 THR A C 1
ATOM 832 O O . THR A 1 99 ? 11.183 -1.064 -18.249 1.00 86.50 99 THR A O 1
ATOM 835 N N . SER A 1 100 ? 10.728 -3.255 -17.935 1.00 81.69 100 SER A N 1
ATOM 836 C CA . SER A 1 100 ? 12.128 -3.699 -17.878 1.00 81.69 100 SER A CA 1
ATOM 837 C C . SER A 1 100 ? 12.871 -3.408 -19.184 1.00 81.69 100 SER A C 1
ATOM 839 O O . SER A 1 100 ? 12.264 -3.295 -20.249 1.00 81.69 100 SER A O 1
ATOM 841 N N . GLU A 1 101 ? 14.197 -3.286 -19.121 1.00 82.44 101 GLU A N 1
ATOM 842 C CA . GLU A 1 101 ? 15.023 -3.074 -20.318 1.00 82.44 101 GLU A CA 1
ATOM 843 C C . GLU A 1 101 ? 14.864 -4.194 -21.341 1.00 82.44 101 GLU A C 1
ATOM 845 O O . GLU A 1 101 ? 14.671 -3.930 -22.525 1.00 82.44 101 GLU A O 1
ATOM 850 N N . GLU A 1 102 ? 14.844 -5.436 -20.864 1.00 84.06 102 GLU A N 1
ATOM 851 C CA . GLU A 1 102 ? 14.596 -6.614 -21.686 1.00 84.06 102 GLU A CA 1
ATOM 852 C C . GLU A 1 102 ? 13.288 -6.486 -22.481 1.00 84.06 102 GLU A C 1
ATOM 854 O O . GLU A 1 102 ? 13.266 -6.687 -23.698 1.00 84.06 102 GLU A O 1
ATOM 859 N N . LEU A 1 103 ? 12.199 -6.091 -21.815 1.00 81.81 103 LEU A N 1
ATOM 860 C CA . LEU A 1 103 ? 10.904 -5.953 -22.468 1.00 81.81 103 LEU A CA 1
ATOM 861 C C . LEU A 1 103 ? 10.864 -4.751 -23.418 1.00 81.81 103 LEU A C 1
ATOM 863 O O . LEU A 1 103 ? 10.261 -4.848 -24.486 1.00 81.81 103 LEU A O 1
ATOM 867 N N . ARG A 1 104 ? 11.529 -3.638 -23.078 1.00 84.88 104 ARG A N 1
ATOM 868 C CA . ARG A 1 104 ? 11.672 -2.491 -23.991 1.00 84.88 104 ARG A CA 1
ATOM 869 C C . ARG A 1 104 ? 12.376 -2.902 -25.281 1.00 84.88 104 ARG A C 1
ATOM 871 O O . ARG A 1 104 ? 11.853 -2.624 -26.358 1.00 84.88 104 ARG A O 1
ATOM 878 N N . ASN A 1 105 ? 13.490 -3.622 -25.166 1.00 86.06 105 ASN A N 1
ATOM 879 C CA . ASN A 1 105 ? 14.261 -4.106 -26.310 1.00 86.06 105 ASN A CA 1
ATOM 880 C C . ASN A 1 105 ? 13.429 -5.066 -27.170 1.00 86.06 105 ASN A C 1
ATOM 882 O O . ASN A 1 105 ? 13.364 -4.909 -28.387 1.00 86.06 105 ASN A O 1
ATOM 886 N N . LYS A 1 106 ? 12.714 -6.010 -26.542 1.00 85.94 106 LYS A N 1
ATOM 887 C CA . LYS A 1 106 ? 11.826 -6.953 -27.241 1.00 85.94 106 LYS A CA 1
ATOM 888 C C . LYS A 1 106 ? 10.690 -6.261 -28.003 1.00 85.94 106 LYS A C 1
ATOM 890 O O . LYS A 1 106 ? 10.256 -6.765 -29.035 1.00 85.94 106 LYS A O 1
ATOM 895 N N . LEU A 1 107 ? 10.200 -5.132 -27.495 1.00 83.94 107 LEU A N 1
ATOM 896 C CA . LEU A 1 107 ? 9.113 -4.356 -28.095 1.00 83.94 107 LEU A CA 1
ATOM 897 C C . LEU A 1 107 ? 9.598 -3.243 -29.045 1.00 83.94 107 LEU A C 1
ATOM 899 O O . LEU A 1 107 ? 8.760 -2.505 -29.561 1.00 83.94 107 LEU A O 1
ATOM 903 N N . GLY A 1 108 ? 10.911 -3.102 -29.275 1.00 86.69 108 GLY A N 1
ATOM 904 C CA . GLY A 1 108 ? 11.472 -2.047 -30.129 1.00 86.69 108 GLY A CA 1
ATOM 905 C C . GLY A 1 108 ? 11.203 -0.636 -29.597 1.00 86.69 108 GLY A C 1
ATOM 906 O O . GLY A 1 108 ? 10.855 0.263 -30.359 1.00 86.69 108 GLY A O 1
ATOM 907 N N . LEU A 1 109 ? 11.263 -0.454 -28.274 1.00 82.50 109 LEU A N 1
ATOM 908 C CA . LEU A 1 109 ? 10.983 0.824 -27.623 1.00 82.50 109 LEU A CA 1
ATOM 909 C C . LEU A 1 109 ? 12.279 1.597 -27.344 1.00 82.50 109 LEU A C 1
ATOM 911 O O . LEU A 1 109 ? 12.968 1.311 -26.371 1.00 82.50 109 LEU A O 1
ATOM 915 N N . ASP A 1 110 ? 12.540 2.642 -28.132 1.00 74.62 110 ASP A N 1
ATOM 916 C CA . ASP A 1 110 ? 13.750 3.485 -28.030 1.00 74.62 110 ASP A CA 1
ATOM 917 C C . ASP A 1 110 ? 13.736 4.499 -26.865 1.00 74.62 110 ASP A C 1
ATOM 919 O O . ASP A 1 110 ? 14.678 5.271 -26.680 1.00 74.62 110 ASP A O 1
ATOM 923 N N . TRP A 1 111 ? 12.657 4.552 -26.077 1.00 69.06 111 TRP A N 1
ATOM 924 C CA . TRP A 1 111 ? 12.455 5.588 -25.059 1.00 69.06 111 TRP A CA 1
ATOM 925 C C . TRP A 1 111 ? 12.686 5.093 -23.630 1.00 69.06 111 TRP A C 1
ATOM 927 O O . TRP A 1 111 ? 12.236 4.011 -23.245 1.00 69.06 111 TRP A O 1
ATOM 937 N N . ASN A 1 112 ? 13.330 5.938 -22.819 1.00 65.06 112 ASN A N 1
ATOM 938 C CA . ASN A 1 112 ? 13.732 5.611 -21.458 1.00 65.06 112 ASN A CA 1
ATOM 939 C C . ASN A 1 112 ? 12.837 6.299 -20.407 1.00 65.06 112 ASN A C 1
ATOM 941 O O . ASN A 1 112 ? 12.884 7.516 -20.245 1.00 65.06 112 ASN A O 1
ATOM 945 N N . GLY A 1 113 ? 12.089 5.476 -19.663 1.00 63.72 113 GLY A N 1
ATOM 946 C CA . GLY A 1 113 ? 11.554 5.784 -18.330 1.00 63.72 113 GLY A CA 1
ATOM 947 C C . GLY A 1 113 ? 10.108 6.280 -18.298 1.00 63.72 113 GLY A C 1
ATOM 948 O O . GLY A 1 113 ? 9.799 7.244 -18.960 1.00 63.72 113 GLY A O 1
ATOM 949 N N . PHE A 1 114 ? 9.245 5.654 -17.483 1.00 72.88 114 PHE A N 1
ATOM 950 C CA . PHE A 1 114 ? 7.838 6.003 -17.149 1.00 72.88 114 PHE A CA 1
ATOM 951 C C . PHE A 1 114 ? 6.713 5.199 -17.830 1.00 72.88 114 PHE A C 1
ATOM 953 O O . PHE A 1 114 ? 5.536 5.515 -17.638 1.00 72.88 114 PHE A O 1
ATOM 960 N N . ARG A 1 115 ? 7.012 4.112 -18.554 1.00 84.25 115 ARG A N 1
ATOM 961 C CA . ARG A 1 115 ? 5.969 3.159 -18.983 1.00 84.25 115 ARG A CA 1
ATOM 962 C C . ARG A 1 115 ? 5.755 2.098 -17.915 1.00 84.25 115 ARG A C 1
ATOM 964 O O . ARG A 1 115 ? 6.678 1.360 -17.582 1.00 84.25 115 ARG A O 1
ATOM 971 N N . ARG A 1 116 ? 4.532 2.023 -17.400 1.00 89.69 116 ARG A N 1
ATOM 972 C CA . ARG A 1 116 ? 4.156 1.107 -16.323 1.00 89.69 116 ARG A CA 1
ATOM 973 C C . ARG A 1 116 ? 3.353 -0.068 -16.858 1.00 89.69 116 ARG A C 1
ATOM 975 O O . ARG A 1 116 ? 2.558 0.103 -17.779 1.00 89.69 116 ARG A O 1
ATOM 982 N N . ILE A 1 117 ? 3.550 -1.230 -16.252 1.00 90.94 117 ILE A N 1
ATOM 983 C CA . ILE A 1 117 ? 2.854 -2.476 -16.577 1.00 90.94 117 ILE A CA 1
ATOM 984 C C . ILE A 1 117 ? 2.010 -2.852 -15.372 1.00 90.94 117 ILE A C 1
ATOM 986 O O . ILE A 1 117 ? 2.514 -2.831 -14.253 1.00 90.94 117 ILE A O 1
ATOM 990 N N . ALA A 1 118 ? 0.735 -3.161 -15.601 1.00 94.94 118 ALA A N 1
ATOM 991 C CA . ALA A 1 118 ? -0.134 -3.671 -14.552 1.00 94.94 118 ALA A CA 1
ATOM 992 C C . ALA A 1 118 ? 0.258 -5.112 -14.203 1.00 94.94 118 ALA A C 1
ATOM 994 O O . ALA A 1 118 ? 0.419 -5.949 -15.090 1.00 94.94 118 ALA A O 1
ATOM 995 N N . CYS A 1 119 ? 0.371 -5.383 -12.911 1.00 96.25 119 CYS A N 1
ATOM 996 C CA . CYS A 1 119 ? 0.700 -6.678 -12.335 1.00 96.25 119 CYS A CA 1
ATOM 997 C C . CYS A 1 119 ? -0.322 -7.016 -11.252 1.00 96.25 119 CYS A C 1
ATOM 999 O O . CYS A 1 119 ? -1.041 -6.137 -10.763 1.00 96.25 119 CYS A O 1
ATOM 1001 N N . PHE A 1 120 ? -0.379 -8.283 -10.861 1.00 97.75 120 PHE A N 1
ATOM 1002 C CA . PHE A 1 120 ? -1.120 -8.686 -9.682 1.00 97.75 120 PHE A CA 1
ATOM 1003 C C . PHE A 1 120 ? -0.457 -9.876 -9.010 1.00 97.75 120 PHE A C 1
ATOM 1005 O O . PHE A 1 120 ? 0.097 -10.738 -9.680 1.00 97.75 120 PHE A O 1
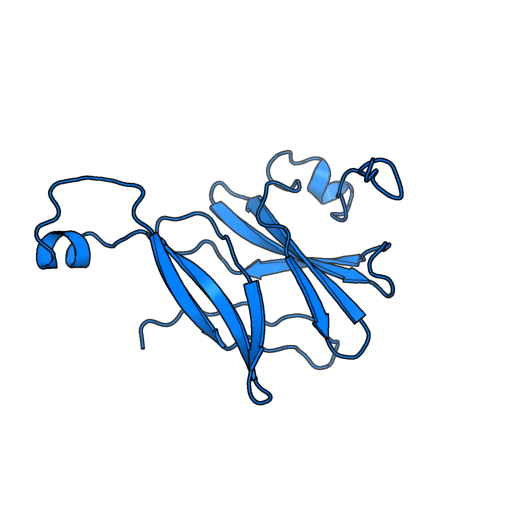ATOM 1012 N N . ASP A 1 121 ? -0.588 -9.934 -7.693 1.00 98.38 121 ASP A N 1
ATOM 1013 C CA . ASP A 1 121 ? -0.158 -11.064 -6.881 1.00 98.38 121 ASP A CA 1
ATOM 1014 C C . ASP A 1 121 ? -1.221 -11.391 -5.839 1.00 98.38 121 ASP A C 1
ATOM 1016 O O . ASP A 1 121 ? -2.051 -10.549 -5.477 1.00 98.38 121 ASP A O 1
ATOM 1020 N N . ARG A 1 122 ? -1.212 -12.635 -5.356 1.00 98.25 122 ARG A N 1
ATOM 1021 C CA . ARG A 1 122 ? -2.112 -13.054 -4.277 1.00 98.25 122 ARG A CA 1
ATOM 1022 C C . ARG A 1 122 ? -1.763 -12.320 -2.987 1.00 98.25 122 ARG A C 1
ATOM 1024 O O . ARG A 1 122 ? -0.596 -12.192 -2.624 1.00 98.25 122 ARG A O 1
ATOM 1031 N N . LEU A 1 123 ? -2.797 -11.878 -2.287 1.00 98.44 123 LEU A N 1
ATOM 1032 C CA . LEU A 1 123 ? -2.708 -11.235 -0.987 1.00 98.44 123 LEU A CA 1
ATOM 1033 C C . LEU A 1 123 ? -3.310 -12.167 0.060 1.00 98.44 123 LEU A C 1
ATOM 1035 O O . LEU A 1 123 ? -4.372 -12.750 -0.149 1.00 98.44 123 LEU A O 1
ATOM 1039 N N . TYR A 1 124 ? -2.659 -12.261 1.210 1.00 98.44 124 TYR A N 1
ATOM 1040 C CA . TYR A 1 124 ? -3.131 -13.075 2.319 1.00 98.44 124 TYR A CA 1
ATOM 1041 C C . TYR A 1 124 ? -3.208 -12.237 3.587 1.00 98.44 124 TYR A C 1
ATOM 1043 O O . TYR A 1 124 ? -2.407 -11.322 3.785 1.00 98.44 124 TYR A O 1
ATOM 1051 N N . TYR A 1 125 ? -4.148 -12.592 4.453 1.00 98.50 125 TYR A N 1
ATOM 1052 C CA . TYR A 1 125 ? -4.241 -12.050 5.801 1.00 98.50 125 TYR A CA 1
ATOM 1053 C C . TYR A 1 125 ? -3.773 -13.105 6.803 1.00 98.50 125 TYR A C 1
ATOM 1055 O O . TYR A 1 125 ? -3.933 -14.307 6.568 1.00 98.50 125 TYR A O 1
ATOM 1063 N N . ASP A 1 126 ? -3.178 -12.652 7.896 1.00 98.31 126 ASP A N 1
ATOM 1064 C CA . ASP A 1 126 ? -2.950 -13.449 9.095 1.00 98.31 126 ASP A CA 1
ATOM 1065 C C . ASP A 1 126 ? -4.245 -13.582 9.912 1.00 98.31 126 ASP A C 1
ATOM 1067 O O . ASP A 1 126 ? -5.221 -12.852 9.702 1.00 98.31 126 ASP A O 1
ATOM 1071 N N . ASP A 1 127 ? -4.257 -14.521 10.860 1.00 97.62 127 ASP A N 1
ATOM 1072 C CA . ASP A 1 127 ? -5.430 -14.815 11.697 1.00 97.62 127 ASP A CA 1
ATOM 1073 C C . ASP A 1 127 ? -5.858 -13.617 12.564 1.00 97.62 127 ASP A C 1
ATOM 1075 O O . ASP A 1 127 ? -7.033 -13.472 12.903 1.00 97.62 127 ASP A O 1
ATOM 1079 N N . ASP A 1 128 ? -4.920 -12.724 12.895 1.00 97.50 128 ASP A N 1
ATOM 1080 C CA . ASP A 1 128 ? -5.180 -11.476 13.622 1.00 97.50 128 ASP A CA 1
ATOM 1081 C C . ASP A 1 128 ? -5.729 -10.347 12.724 1.00 97.50 128 ASP A C 1
ATOM 1083 O O . ASP A 1 128 ? -6.000 -9.237 13.191 1.00 97.50 128 ASP A O 1
ATOM 1087 N N . GLY A 1 129 ? -5.912 -10.629 11.430 1.00 97.94 129 GLY A N 1
ATOM 1088 C CA . GLY A 1 129 ? -6.393 -9.696 10.423 1.00 97.94 129 GLY A CA 1
ATOM 1089 C C . GLY A 1 129 ? -5.312 -8.784 9.843 1.00 97.94 129 GLY A C 1
ATOM 1090 O O . GLY A 1 129 ? -5.642 -7.927 9.022 1.00 97.94 129 GLY A O 1
ATOM 1091 N N . THR A 1 130 ? -4.041 -8.915 10.221 1.00 98.50 130 THR A N 1
ATOM 1092 C CA . THR A 1 130 ? -2.960 -8.186 9.545 1.00 98.50 130 THR A CA 1
ATOM 1093 C C . THR A 1 130 ? -2.725 -8.724 8.132 1.00 98.50 130 THR A C 1
ATOM 1095 O O . THR A 1 130 ? -3.125 -9.832 7.787 1.00 98.50 130 THR A O 1
ATOM 1098 N N . ILE A 1 131 ? -2.151 -7.895 7.263 1.00 98.56 131 ILE A N 1
ATOM 1099 C CA . ILE A 1 131 ? -1.809 -8.270 5.889 1.00 98.56 131 ILE A CA 1
ATOM 1100 C C . ILE A 1 131 ? -0.418 -8.910 5.894 1.00 98.56 131 ILE A C 1
ATOM 1102 O O . ILE A 1 131 ? 0.544 -8.272 6.334 1.00 98.56 131 ILE A O 1
ATOM 1106 N N . LYS A 1 132 ? -0.294 -10.120 5.335 1.00 98.19 132 LYS A N 1
ATOM 1107 C CA . LYS A 1 132 ? 1.011 -10.742 5.078 1.00 98.19 132 LYS A CA 1
ATOM 1108 C C . LYS A 1 132 ? 1.784 -9.919 4.059 1.00 98.19 132 LYS A C 1
ATOM 1110 O O . LYS A 1 132 ? 1.220 -9.481 3.058 1.00 98.19 132 LYS A O 1
ATOM 1115 N N . VAL A 1 133 ? 3.086 -9.750 4.292 1.00 97.31 133 VAL A N 1
ATOM 1116 C CA . VAL A 1 133 ? 3.953 -8.996 3.379 1.00 97.31 133 VAL A CA 1
ATOM 1117 C C . VAL A 1 133 ? 3.848 -9.571 1.965 1.00 97.31 133 VAL A C 1
ATOM 1119 O O . VAL A 1 133 ? 4.033 -10.770 1.751 1.00 97.31 133 VAL A O 1
ATOM 1122 N N . LEU A 1 134 ? 3.539 -8.695 1.012 1.00 97.25 134 LEU A N 1
ATOM 1123 C CA . LEU A 1 134 ? 3.364 -9.023 -0.391 1.00 97.25 134 LEU A CA 1
ATOM 1124 C C . LEU A 1 134 ? 4.669 -9.565 -0.973 1.00 97.25 134 LEU A C 1
ATOM 1126 O O . LEU A 1 134 ? 5.735 -8.966 -0.815 1.00 97.25 134 LEU A O 1
ATOM 1130 N N . SER A 1 135 ? 4.559 -10.684 -1.681 1.00 95.81 135 SER A N 1
ATOM 1131 C CA . SER A 1 135 ? 5.649 -11.279 -2.443 1.00 95.81 135 SER A CA 1
ATOM 1132 C C . SER A 1 135 ? 5.334 -11.131 -3.924 1.00 95.81 135 SER A C 1
ATOM 1134 O O . SER A 1 135 ? 4.313 -11.640 -4.379 1.00 95.81 135 SER A O 1
ATOM 1136 N N . TYR A 1 136 ? 6.187 -10.401 -4.644 1.00 94.69 136 TYR A N 1
ATOM 1137 C CA . TYR A 1 136 ? 6.038 -10.211 -6.083 1.00 94.69 136 TYR A CA 1
ATOM 1138 C C . TYR A 1 136 ? 6.480 -11.457 -6.842 1.00 94.69 136 TYR A C 1
ATOM 1140 O O . TYR A 1 136 ? 7.577 -11.970 -6.593 1.00 94.69 136 TYR A O 1
ATOM 1148 N N . THR A 1 137 ? 5.666 -11.912 -7.791 1.00 93.56 137 THR A N 1
ATOM 1149 C CA . THR A 1 137 ? 6.002 -13.055 -8.649 1.00 93.56 137 THR A CA 1
ATOM 1150 C C . THR A 1 137 ? 6.225 -12.638 -10.106 1.00 93.56 137 THR A C 1
ATOM 1152 O O . THR A 1 137 ? 5.984 -11.496 -10.499 1.00 93.56 137 THR A O 1
ATOM 1155 N N . LYS A 1 138 ? 6.789 -13.551 -10.906 1.00 86.44 138 LYS A N 1
ATOM 1156 C CA . LYS A 1 138 ? 7.032 -13.369 -12.350 1.00 86.44 138 LYS A CA 1
ATOM 1157 C C . LYS A 1 138 ? 6.233 -14.359 -13.210 1.00 86.44 138 LYS A C 1
ATOM 1159 O O . LYS A 1 138 ? 6.445 -14.396 -14.421 1.00 86.44 138 LYS A O 1
ATOM 1164 N N . GLU A 1 139 ? 5.376 -15.165 -12.585 1.00 69.62 139 GLU A N 1
ATOM 1165 C CA . GLU A 1 139 ? 4.663 -16.301 -13.188 1.00 69.62 139 GLU A CA 1
ATOM 1166 C C . GLU A 1 139 ? 3.155 -16.056 -13.268 1.00 69.62 139 GLU A C 1
ATOM 1168 O O . GLU A 1 139 ? 2.585 -15.526 -12.288 1.00 69.62 139 GLU A O 1
#

Sequence (139 aa):
MVELAERPRPIDYAPPSVKKDKTQRFLEASYMHKYNGKYYYSYTNYKNNEHQGFYAIGDSPYGPFEWKGAFAPCPEGAQFHHSLVEFKGQWYCFYHINTSEELRNKLGLDWNGFRRIACFDRLYYDDDGTIKVLSYTKE